Protein AF-M1CGI3-F1 (afdb_monomer_lite)

Structure (mmCIF, N/CA/C/O backbone):
data_AF-M1CGI3-F1
#
_entry.id   AF-M1CGI3-F1
#
loop_
_atom_site.group_PDB
_atom_site.id
_atom_site.type_symbol
_atom_site.label_atom_id
_atom_site.label_alt_id
_atom_site.label_comp_id
_atom_site.label_asym_id
_atom_site.label_entity_id
_atom_site.label_seq_id
_atom_site.pdbx_PDB_ins_code
_atom_site.Cartn_x
_atom_site.Cartn_y
_atom_site.Cartn_z
_atom_site.occupancy
_atom_site.B_iso_or_equiv
_atom_site.auth_seq_id
_atom_site.auth_comp_id
_atom_site.auth_asym_id
_atom_site.auth_atom_id
_atom_site.pdbx_PDB_model_num
ATOM 1 N N . MET A 1 1 ? -0.679 -5.774 6.766 1.00 86.75 1 MET A N 1
ATOM 2 C CA . MET A 1 1 ? -1.360 -5.577 5.465 1.00 86.75 1 MET A CA 1
ATOM 3 C C . MET A 1 1 ? -2.501 -6.565 5.243 1.00 86.75 1 MET A C 1
ATOM 5 O O . MET A 1 1 ? -3.603 -6.110 4.996 1.00 86.75 1 MET A O 1
ATOM 9 N N . VAL A 1 2 ? -2.291 -7.880 5.404 1.00 92.94 2 VAL A N 1
ATOM 10 C CA . VAL A 1 2 ? -3.357 -8.897 5.234 1.00 92.94 2 VAL A CA 1
ATOM 11 C C . VAL A 1 2 ? -4.590 -8.617 6.099 1.00 92.94 2 VAL A C 1
ATOM 13 O O . VAL A 1 2 ? -5.697 -8.631 5.581 1.00 92.94 2 VAL A O 1
ATOM 16 N N . GLY A 1 3 ? -4.412 -8.257 7.377 1.00 94.44 3 GLY A N 1
ATOM 17 C CA . GLY A 1 3 ? -5.540 -7.882 8.244 1.00 94.44 3 GLY A CA 1
ATOM 18 C C . GLY A 1 3 ? -6.359 -6.695 7.718 1.00 94.44 3 GLY A C 1
ATOM 19 O O . GLY A 1 3 ? -7.578 -6.704 7.827 1.00 94.44 3 GLY A O 1
ATOM 20 N N . ARG A 1 4 ? -5.709 -5.717 7.068 1.00 95.25 4 ARG A N 1
ATOM 21 C CA . ARG A 1 4 ? -6.395 -4.616 6.374 1.00 95.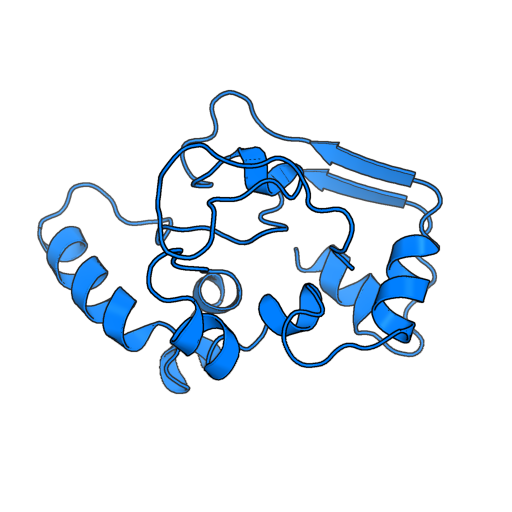25 4 ARG A CA 1
ATOM 22 C C . ARG A 1 4 ? -7.166 -5.129 5.154 1.00 95.25 4 ARG A C 1
ATOM 24 O O . ARG A 1 4 ? -8.329 -4.797 4.983 1.00 95.25 4 ARG A O 1
ATOM 31 N N . GLY A 1 5 ? -6.543 -6.019 4.380 1.00 94.62 5 GLY A N 1
ATOM 32 C CA . GLY A 1 5 ? -7.180 -6.717 3.261 1.00 94.62 5 GLY A CA 1
ATOM 33 C C . GLY A 1 5 ? -8.444 -7.476 3.648 1.00 94.62 5 GLY A C 1
ATOM 34 O O . GLY A 1 5 ? -9.428 -7.389 2.928 1.00 94.62 5 GLY A O 1
ATOM 35 N N . VAL A 1 6 ? -8.461 -8.153 4.799 1.00 94.88 6 VAL A N 1
ATOM 36 C CA . VAL A 1 6 ? -9.670 -8.827 5.303 1.00 94.88 6 VAL A CA 1
ATOM 37 C C . VAL A 1 6 ? -10.794 -7.823 5.566 1.00 94.88 6 VAL A C 1
ATOM 39 O O . VAL A 1 6 ? -11.928 -8.066 5.172 1.00 94.88 6 VAL A O 1
ATOM 42 N N . ILE A 1 7 ? -10.483 -6.682 6.186 1.00 95.06 7 ILE A N 1
ATOM 43 C CA . ILE A 1 7 ? -11.475 -5.638 6.489 1.00 95.06 7 ILE A CA 1
ATOM 44 C C . ILE A 1 7 ? -12.060 -5.047 5.205 1.00 95.06 7 ILE A C 1
ATOM 46 O O . ILE A 1 7 ? -13.260 -4.817 5.127 1.00 95.06 7 ILE A O 1
ATOM 50 N N . GLU A 1 8 ? -11.224 -4.775 4.207 1.00 94.06 8 GLU A N 1
ATOM 51 C CA . GLU A 1 8 ? -11.657 -4.088 2.991 1.00 94.06 8 GLU A CA 1
ATOM 52 C C . GLU A 1 8 ? -12.323 -5.049 1.991 1.00 94.06 8 GLU A C 1
ATOM 54 O O . GLU A 1 8 ? -13.423 -4.774 1.506 1.00 94.06 8 GLU A O 1
ATOM 59 N N . PHE A 1 9 ? -11.701 -6.197 1.709 1.00 93.88 9 PHE A N 1
ATOM 60 C CA . PHE A 1 9 ? -12.091 -7.077 0.603 1.00 93.88 9 PHE A CA 1
ATOM 61 C C . PHE A 1 9 ? -13.156 -8.112 0.946 1.00 93.88 9 PHE A C 1
ATOM 63 O O . PHE A 1 9 ? -13.902 -8.500 0.050 1.00 93.88 9 PHE A O 1
ATOM 70 N N . CYS A 1 10 ? -13.223 -8.595 2.188 1.00 92.31 10 CYS A N 1
ATOM 71 C CA . CYS A 1 10 ? -14.136 -9.684 2.521 1.00 92.31 10 CYS A CA 1
ATOM 72 C C . CYS A 1 10 ? -15.567 -9.164 2.653 1.00 92.31 10 CYS A C 1
ATOM 74 O O . CYS A 1 10 ? -15.924 -8.497 3.627 1.00 92.31 10 CYS A O 1
ATOM 76 N N . ASP A 1 11 ? -16.393 -9.512 1.672 1.00 87.75 11 ASP A N 1
ATOM 77 C CA . ASP A 1 11 ? -17.840 -9.439 1.818 1.00 87.75 11 ASP A CA 1
ATOM 78 C C . ASP A 1 11 ? -18.282 -10.387 2.941 1.00 87.75 11 ASP A C 1
ATOM 80 O O . ASP A 1 11 ? -17.731 -11.477 3.096 1.00 87.75 11 ASP A O 1
ATOM 84 N N . ASP A 1 12 ? -19.208 -9.918 3.780 1.00 86.00 12 ASP A N 1
ATOM 85 C CA . ASP A 1 12 ? -19.739 -10.646 4.942 1.00 86.00 12 ASP A CA 1
ATOM 86 C C . ASP A 1 12 ? -18.688 -11.126 5.967 1.00 86.00 12 ASP A C 1
ATOM 88 O O . ASP A 1 12 ? -18.940 -12.026 6.771 1.00 86.00 12 ASP A O 1
ATOM 92 N N . GLY A 1 13 ? -17.506 -10.499 5.984 1.00 86.12 13 GLY A N 1
ATOM 93 C CA . GLY A 1 13 ? -16.501 -10.722 7.021 1.00 86.12 13 GLY A CA 1
ATOM 94 C C . GLY A 1 13 ? -16.994 -10.294 8.415 1.00 86.12 13 GLY A C 1
ATOM 95 O O . GLY A 1 13 ? -17.839 -9.400 8.530 1.00 86.12 13 GLY A O 1
ATOM 96 N N . PRO A 1 14 ? -16.466 -10.894 9.501 1.00 88.12 14 PRO A N 1
ATOM 97 C CA . PRO A 1 14 ? -16.832 -10.488 10.852 1.00 88.12 14 PRO A CA 1
ATOM 98 C C . PRO A 1 14 ? -16.475 -9.010 11.083 1.00 88.12 14 PRO A C 1
ATOM 100 O O . PRO A 1 14 ? -15.414 -8.561 10.637 1.00 88.12 14 PRO A O 1
ATOM 103 N N . PRO A 1 15 ? -17.317 -8.243 11.800 1.00 89.62 15 PRO A N 1
ATOM 104 C CA . PRO A 1 15 ? -17.056 -6.832 12.037 1.00 89.62 15 PRO A CA 1
ATOM 105 C C . PRO A 1 15 ? -15.783 -6.661 12.871 1.00 89.62 15 PRO A C 1
ATOM 107 O O . PRO A 1 15 ? -15.692 -7.127 14.009 1.00 89.62 15 PRO A O 1
ATOM 110 N N . VAL A 1 16 ? -14.798 -5.962 12.310 1.00 95.31 16 VAL A N 1
ATOM 111 C CA . VAL A 1 16 ? -13.573 -5.587 13.021 1.00 95.31 16 VAL A CA 1
ATOM 112 C C . VAL A 1 16 ? -13.767 -4.197 13.608 1.00 95.31 16 VAL A C 1
ATOM 114 O O . VAL A 1 16 ? -14.011 -3.246 12.876 1.00 95.31 16 VAL A O 1
ATOM 117 N N . ARG A 1 17 ? -13.644 -4.069 14.932 1.00 96.44 17 ARG A N 1
ATOM 118 C CA . ARG A 1 17 ? -13.737 -2.766 15.616 1.00 96.44 17 ARG A CA 1
ATOM 119 C C . ARG A 1 17 ? -12.396 -2.042 15.649 1.00 96.44 17 ARG A C 1
ATOM 121 O O . ARG A 1 17 ? -12.334 -0.845 15.408 1.00 96.44 17 ARG A O 1
ATOM 128 N N . ASN A 1 18 ? -11.321 -2.776 15.929 1.00 97.19 18 ASN A N 1
ATOM 129 C CA . ASN A 1 18 ? -9.993 -2.209 16.139 1.00 97.19 18 ASN A CA 1
ATOM 130 C C . ASN A 1 18 ? -8.973 -2.911 15.247 1.00 97.19 18 ASN A C 1
ATOM 132 O O . ASN A 1 18 ? -8.863 -4.137 15.286 1.00 97.19 18 ASN A O 1
ATOM 136 N N . LEU A 1 19 ? -8.189 -2.136 14.500 1.00 97.31 19 LEU A N 1
ATOM 137 C CA . LEU A 1 19 ? -7.032 -2.637 13.769 1.00 97.31 19 LEU A CA 1
ATOM 138 C C . LEU A 1 19 ? -5.758 -2.098 14.415 1.00 97.31 19 LEU A C 1
ATOM 140 O O . LEU A 1 19 ? -5.514 -0.893 14.407 1.00 97.31 19 LEU A O 1
ATOM 144 N N . ILE A 1 20 ? -4.922 -3.001 14.926 1.00 97.88 20 ILE A N 1
ATOM 145 C CA . ILE A 1 20 ? -3.574 -2.682 15.403 1.00 97.88 20 ILE A CA 1
ATOM 146 C C . ILE A 1 20 ? -2.581 -3.221 14.379 1.00 97.88 20 ILE A C 1
ATOM 148 O O . ILE A 1 20 ? -2.520 -4.424 14.130 1.00 97.88 20 ILE A O 1
ATOM 152 N N . SER A 1 21 ? -1.808 -2.330 13.770 1.00 97.50 21 SER A N 1
ATOM 153 C CA . SER A 1 21 ? -0.805 -2.677 12.772 1.00 97.50 21 SER A CA 1
ATOM 154 C C . SER A 1 21 ? 0.592 -2.363 13.286 1.00 97.50 21 SER A C 1
ATOM 156 O O . SER A 1 21 ? 0.968 -1.200 13.411 1.00 97.50 21 SER A O 1
ATOM 158 N N . LEU A 1 22 ? 1.380 -3.411 13.499 1.00 97.06 22 LEU A N 1
ATOM 159 C CA . LEU A 1 22 ? 2.797 -3.336 13.848 1.00 97.06 22 LEU A CA 1
ATOM 160 C C . LEU A 1 22 ? 3.624 -3.335 12.558 1.00 97.06 22 LEU A C 1
ATOM 162 O O . LEU A 1 22 ? 3.591 -4.329 11.838 1.00 97.06 22 LEU A O 1
ATOM 166 N N . ALA A 1 23 ? 4.299 -2.225 12.248 1.00 94.94 23 ALA A N 1
ATOM 167 C CA . ALA A 1 23 ? 5.162 -2.062 11.072 1.00 94.94 23 ALA A CA 1
ATOM 168 C C . ALA A 1 23 ? 4.516 -2.586 9.769 1.00 94.94 23 ALA A C 1
ATOM 170 O O . ALA A 1 23 ? 5.047 -3.435 9.056 1.00 94.94 23 ALA A O 1
ATOM 171 N N . GLY A 1 24 ? 3.286 -2.149 9.483 1.00 95.88 24 GLY A N 1
ATOM 172 C CA . GLY A 1 24 ? 2.551 -2.609 8.301 1.00 95.88 24 GLY A CA 1
ATOM 173 C C . GLY A 1 24 ? 2.919 -1.798 7.055 1.00 95.88 24 GLY A C 1
ATOM 174 O O . GLY A 1 24 ? 2.761 -0.586 7.108 1.00 95.88 24 GLY A O 1
ATOM 175 N N . PRO A 1 25 ? 3.300 -2.397 5.908 1.00 95.75 25 PRO A N 1
ATOM 176 C CA . PRO A 1 25 ? 3.660 -1.633 4.709 1.00 95.75 25 PRO A CA 1
ATOM 177 C C . PRO A 1 25 ? 2.457 -1.050 3.953 1.00 95.75 25 PRO A C 1
ATOM 179 O O . PRO A 1 25 ? 2.194 -1.369 2.801 1.00 95.75 25 PRO A O 1
ATOM 182 N N . HIS A 1 26 ? 1.669 -0.204 4.610 1.00 96.25 26 HIS A N 1
ATOM 183 C CA . HIS A 1 26 ? 0.354 0.222 4.130 1.00 96.25 26 HIS A CA 1
ATOM 184 C C . HIS A 1 26 ? 0.355 1.026 2.825 1.00 96.25 26 HIS A C 1
ATOM 186 O O . HIS A 1 26 ? -0.654 1.003 2.121 1.00 96.25 26 HIS A O 1
ATOM 192 N N . ALA A 1 27 ? 1.459 1.697 2.495 1.00 95.81 27 ALA A N 1
ATOM 193 C CA . ALA A 1 27 ? 1.687 2.388 1.227 1.00 95.81 27 ALA A CA 1
ATOM 194 C C . ALA A 1 27 ? 2.626 1.613 0.277 1.00 95.81 27 ALA A C 1
ATOM 196 O O . ALA A 1 27 ? 2.930 2.096 -0.813 1.00 95.81 27 ALA A O 1
ATOM 197 N N . GLY A 1 28 ? 3.034 0.402 0.666 1.00 94.38 28 GLY A N 1
ATOM 198 C CA . GLY A 1 28 ? 3.978 -0.447 -0.052 1.00 94.38 28 GLY A CA 1
ATOM 199 C C . GLY A 1 28 ? 5.424 -0.271 0.394 1.00 94.38 28 GLY A C 1
ATOM 200 O O . GLY A 1 28 ? 5.724 0.436 1.352 1.00 94.38 28 GLY A O 1
ATOM 201 N N . ILE A 1 29 ? 6.329 -0.942 -0.312 1.00 92.50 29 ILE A N 1
ATOM 202 C CA . ILE A 1 29 ? 7.779 -0.775 -0.158 1.00 92.50 29 ILE A CA 1
ATOM 203 C C . ILE A 1 29 ? 8.447 -0.569 -1.513 1.00 92.50 29 ILE A C 1
ATOM 205 O O . ILE A 1 29 ? 8.032 -1.123 -2.531 1.00 92.50 29 ILE A O 1
ATOM 209 N N . ALA A 1 30 ? 9.494 0.242 -1.520 1.00 89.25 30 ALA A N 1
ATOM 210 C CA . ALA A 1 30 ? 10.200 0.679 -2.715 1.00 89.25 30 ALA A CA 1
ATOM 211 C C . ALA A 1 30 ? 11.400 -0.217 -3.056 1.00 89.25 30 ALA A C 1
ATOM 213 O O . ALA A 1 30 ? 12.010 -0.055 -4.113 1.00 89.25 30 ALA A O 1
ATOM 214 N N . SER A 1 31 ? 11.739 -1.156 -2.172 1.00 79.00 31 SER A N 1
ATOM 215 C CA . SER A 1 31 ? 12.812 -2.134 -2.338 1.00 79.00 31 SER A CA 1
ATOM 216 C C . SER A 1 31 ? 12.314 -3.542 -2.029 1.00 79.00 31 SER A C 1
ATOM 218 O O . SER A 1 31 ? 11.329 -3.725 -1.313 1.00 79.00 31 SER A O 1
ATOM 220 N N . ILE A 1 32 ? 12.995 -4.545 -2.584 1.00 70.31 32 ILE A N 1
ATOM 221 C CA . ILE A 1 32 ? 12.747 -5.945 -2.253 1.00 70.31 32 ILE A CA 1
ATOM 222 C C . ILE A 1 32 ? 13.406 -6.217 -0.889 1.00 70.31 32 ILE A C 1
ATOM 224 O O . ILE A 1 32 ? 14.633 -6.149 -0.777 1.00 70.31 32 ILE A O 1
ATOM 228 N N . PRO A 1 33 ? 12.624 -6.509 0.163 1.00 59.09 33 PRO A N 1
ATOM 229 C CA . PRO A 1 33 ? 13.177 -6.924 1.435 1.00 59.09 33 PRO A CA 1
ATOM 230 C C . PRO A 1 33 ? 13.717 -8.339 1.230 1.00 59.09 33 PRO A C 1
ATOM 232 O O . PRO A 1 33 ? 13.093 -9.119 0.514 1.00 59.09 33 PRO A O 1
ATOM 235 N N . LEU A 1 34 ? 14.839 -8.665 1.878 1.00 53.84 34 LEU A N 1
ATOM 236 C CA . LEU A 1 34 ? 15.603 -9.926 1.781 1.00 53.84 34 LEU A CA 1
ATOM 237 C C . LEU A 1 34 ? 16.823 -9.899 0.861 1.00 53.84 34 LEU A C 1
ATOM 239 O O . LEU A 1 34 ? 17.534 -10.906 0.833 1.00 53.84 34 LEU A O 1
ATOM 243 N N . CYS A 1 35 ? 17.140 -8.779 0.197 1.00 56.97 35 CYS A N 1
ATOM 244 C CA . CYS A 1 35 ? 18.418 -8.736 -0.492 1.00 56.97 35 CYS A CA 1
ATOM 245 C C . CYS A 1 35 ? 19.589 -8.434 0.456 1.00 56.97 35 CYS A C 1
ATOM 247 O O . CYS A 1 35 ? 19.808 -7.288 0.839 1.00 56.97 35 CYS A O 1
ATOM 249 N N . GLY A 1 36 ? 20.325 -9.470 0.869 1.00 52.81 36 GLY A N 1
ATOM 250 C CA . GLY A 1 36 ? 21.602 -9.322 1.576 1.00 52.81 36 GLY A CA 1
ATOM 251 C C . GLY A 1 36 ? 22.715 -8.737 0.688 1.00 52.81 36 GLY A C 1
ATOM 252 O O . GLY A 1 36 ? 22.490 -8.315 -0.440 1.00 52.81 36 GLY A O 1
ATOM 253 N N . SER A 1 37 ? 23.960 -8.748 1.166 1.00 47.00 37 SER A N 1
ATOM 254 C CA . SER A 1 37 ? 25.121 -8.138 0.487 1.00 47.00 37 SER A CA 1
ATOM 255 C C . SER A 1 37 ? 25.824 -9.025 -0.563 1.00 47.00 37 SER A C 1
ATOM 257 O O . SER A 1 37 ? 26.941 -8.725 -0.981 1.00 47.00 37 SER A O 1
ATOM 259 N N . GLY A 1 38 ? 25.212 -10.133 -0.994 1.00 46.38 38 GLY A N 1
ATOM 260 C CA . GLY A 1 38 ? 25.817 -11.075 -1.949 1.00 46.38 38 GLY A CA 1
ATOM 261 C C . GLY A 1 38 ? 25.726 -10.626 -3.416 1.00 46.38 38 GLY A C 1
ATOM 262 O O . GLY A 1 38 ? 24.769 -9.971 -3.814 1.00 46.38 38 GLY A O 1
ATOM 263 N N . ILE A 1 39 ? 26.679 -11.047 -4.258 1.00 45.56 39 ILE A N 1
ATOM 264 C CA . ILE A 1 39 ? 26.719 -10.735 -5.709 1.00 45.56 39 ILE A CA 1
ATOM 265 C C . ILE A 1 39 ? 25.446 -11.204 -6.439 1.00 45.56 39 ILE A C 1
ATOM 267 O O . ILE A 1 39 ? 24.934 -10.506 -7.312 1.00 45.56 39 ILE A O 1
ATOM 271 N N . TRP A 1 40 ? 24.892 -12.349 -6.031 1.00 42.44 40 TRP A N 1
ATOM 272 C CA . TRP A 1 40 ? 23.625 -12.880 -6.548 1.00 42.44 40 TRP A CA 1
ATOM 273 C C . TRP A 1 40 ? 22.434 -11.967 -6.249 1.00 42.44 40 TRP A C 1
ATOM 275 O O . TRP A 1 40 ? 21.531 -11.846 -7.066 1.00 42.44 40 TRP A O 1
ATOM 285 N N . CYS A 1 41 ? 22.498 -11.221 -5.150 1.00 53.66 41 CYS A N 1
ATOM 286 C CA . CYS A 1 41 ? 21.461 -10.288 -4.749 1.00 53.66 41 CYS A CA 1
ATOM 287 C C . CYS A 1 41 ? 21.377 -9.051 -5.645 1.00 53.66 41 CYS A C 1
ATOM 289 O O . CYS A 1 41 ? 20.301 -8.600 -6.021 1.00 53.66 41 CYS A O 1
ATOM 291 N N . ILE A 1 42 ? 22.534 -8.524 -6.038 1.00 50.28 42 ILE A N 1
ATOM 292 C CA . ILE A 1 42 ? 22.623 -7.322 -6.873 1.00 50.28 42 ILE A CA 1
ATOM 293 C C . ILE A 1 42 ? 22.124 -7.613 -8.301 1.00 50.28 42 ILE A C 1
ATOM 295 O O . ILE A 1 42 ? 21.465 -6.774 -8.919 1.00 50.28 42 ILE A O 1
ATOM 299 N N . LEU A 1 43 ? 22.413 -8.813 -8.819 1.00 47.47 43 LEU A N 1
ATOM 300 C CA . LEU A 1 43 ? 21.989 -9.249 -10.153 1.00 47.47 43 LEU A CA 1
ATOM 301 C C . LEU A 1 43 ? 20.505 -9.651 -10.194 1.00 47.47 43 LEU A C 1
ATOM 303 O O . LEU A 1 43 ? 19.813 -9.317 -11.159 1.00 47.47 43 LEU A O 1
ATOM 307 N N . GLU A 1 44 ? 19.999 -10.303 -9.144 1.00 52.34 44 GLU A N 1
ATOM 308 C CA . GLU A 1 44 ? 18.579 -10.651 -9.024 1.00 52.34 44 GLU A CA 1
ATOM 309 C C . GLU A 1 44 ? 17.694 -9.419 -8.814 1.00 52.34 44 GLU A C 1
ATOM 311 O O . GLU A 1 44 ? 16.625 -9.351 -9.410 1.00 52.34 44 GLU A O 1
ATOM 316 N N . ASP A 1 45 ? 18.135 -8.404 -8.064 1.00 59.66 45 ASP A N 1
ATOM 317 C CA . ASP A 1 45 ? 17.331 -7.208 -7.776 1.00 59.66 45 ASP A CA 1
ATOM 318 C C . ASP A 1 45 ? 16.974 -6.409 -9.048 1.00 59.66 45 ASP A C 1
ATOM 320 O O . ASP A 1 45 ? 15.850 -5.930 -9.186 1.00 59.66 45 ASP A O 1
ATOM 324 N N . SER A 1 46 ? 17.871 -6.328 -10.040 1.00 60.34 46 SER A N 1
ATOM 325 C CA . SER A 1 46 ? 17.588 -5.613 -11.301 1.00 60.34 46 SER A CA 1
ATOM 326 C C . SER A 1 46 ? 16.636 -6.379 -12.228 1.00 60.34 46 SER A C 1
ATOM 328 O O . SER A 1 46 ? 15.709 -5.793 -12.792 1.00 60.34 46 SER A O 1
ATOM 330 N N . LEU A 1 47 ? 16.827 -7.695 -12.368 1.00 60.53 47 LEU A N 1
ATOM 331 C CA . LEU A 1 47 ? 15.946 -8.563 -13.160 1.00 60.53 47 LEU A CA 1
ATOM 332 C C . LEU A 1 47 ? 14.571 -8.718 -12.506 1.00 60.53 47 LEU A C 1
ATOM 334 O O . LEU A 1 47 ? 13.544 -8.655 -13.185 1.00 60.53 47 LEU A O 1
ATOM 338 N N . LEU A 1 48 ? 14.541 -8.863 -11.181 1.00 65.69 48 LEU A N 1
ATOM 339 C CA . LEU A 1 48 ? 13.311 -8.983 -10.419 1.00 65.69 48 LEU A CA 1
ATOM 340 C C . LEU A 1 48 ? 12.529 -7.671 -10.453 1.00 65.69 48 LEU A C 1
ATOM 342 O O . LEU A 1 48 ? 11.326 -7.739 -10.646 1.00 65.69 48 LEU A O 1
ATOM 346 N N . LYS A 1 49 ? 13.166 -6.490 -10.400 1.00 65.69 49 LYS A N 1
ATOM 347 C CA . LYS A 1 49 ? 12.481 -5.195 -10.607 1.00 65.69 49 LYS A CA 1
ATOM 348 C C . LYS A 1 49 ? 11.803 -5.087 -11.974 1.00 65.69 49 LYS A C 1
ATOM 350 O O . LYS A 1 49 ? 10.682 -4.593 -12.041 1.00 65.69 49 LYS A O 1
ATOM 355 N N . LEU A 1 50 ? 12.430 -5.588 -13.041 1.00 68.81 50 LEU A N 1
ATOM 356 C CA . LEU A 1 50 ? 11.828 -5.602 -14.384 1.00 68.81 50 LEU A CA 1
ATOM 357 C C . LEU A 1 50 ? 10.648 -6.580 -14.496 1.00 68.81 50 LEU A C 1
ATOM 359 O O . LEU A 1 50 ? 9.729 -6.355 -15.282 1.00 68.81 50 LEU A O 1
ATOM 363 N N . ALA A 1 51 ? 10.656 -7.660 -13.710 1.00 85.25 51 ALA A N 1
ATOM 364 C CA . ALA A 1 51 ? 9.646 -8.715 -13.759 1.00 85.25 51 ALA A CA 1
ATOM 365 C C . ALA A 1 51 ? 8.671 -8.718 -12.566 1.00 85.25 51 ALA A C 1
ATOM 367 O O . ALA A 1 51 ? 7.783 -9.575 -12.523 1.00 85.25 51 ALA A O 1
ATOM 368 N N . ILE A 1 52 ? 8.792 -7.789 -11.608 1.00 89.56 52 ILE A N 1
ATOM 369 C CA . ILE A 1 52 ? 8.076 -7.848 -10.320 1.00 89.56 52 ILE A CA 1
ATOM 370 C C . ILE A 1 52 ? 6.559 -7.799 -10.513 1.00 89.56 52 ILE A C 1
ATOM 372 O O . ILE A 1 52 ? 5.811 -8.443 -9.781 1.00 89.56 52 ILE A O 1
ATOM 376 N N . TYR A 1 53 ? 6.105 -7.098 -11.552 1.00 93.38 53 TYR A N 1
ATOM 377 C CA . TYR A 1 53 ? 4.694 -6.965 -11.918 1.00 93.38 53 TYR A CA 1
ATOM 378 C C . TYR A 1 53 ? 4.233 -7.992 -12.964 1.00 93.38 53 TYR A C 1
ATOM 380 O O . TYR A 1 53 ? 3.118 -7.904 -13.476 1.00 93.38 53 TYR A O 1
ATOM 388 N N . SER A 1 54 ? 5.071 -8.978 -13.300 1.00 93.62 54 SER A N 1
ATOM 389 C CA . SER A 1 54 ? 4.669 -10.087 -14.166 1.00 93.62 54 SER A CA 1
ATOM 390 C C . SER A 1 54 ? 3.648 -10.989 -13.469 1.00 93.62 54 SER A C 1
ATOM 392 O O . SER A 1 54 ? 3.650 -11.156 -12.247 1.00 93.62 54 SER A O 1
ATOM 394 N N . ASN A 1 55 ? 2.790 -11.636 -14.262 1.00 94.25 55 ASN A N 1
ATOM 395 C CA . ASN A 1 55 ? 1.767 -12.541 -13.737 1.00 94.25 55 ASN A CA 1
ATOM 396 C C . ASN A 1 55 ? 2.342 -13.684 -12.896 1.00 94.25 55 ASN A C 1
ATOM 398 O O . ASN A 1 55 ? 1.720 -14.056 -11.902 1.00 94.25 55 ASN A O 1
ATOM 402 N N . PHE A 1 56 ? 3.498 -14.223 -13.295 1.00 92.31 56 PHE A N 1
ATOM 403 C CA . PHE A 1 56 ? 4.163 -15.307 -12.582 1.00 92.31 56 PHE A CA 1
ATOM 404 C C . PHE A 1 56 ? 4.623 -14.844 -11.198 1.00 92.31 56 PHE A C 1
ATOM 406 O O . PHE A 1 56 ? 4.231 -15.443 -10.200 1.00 92.31 56 PHE A O 1
ATOM 413 N N . ILE A 1 57 ? 5.370 -13.740 -11.118 1.00 91.25 57 ILE A N 1
ATOM 414 C CA . ILE A 1 57 ? 5.899 -13.245 -9.842 1.00 91.25 57 ILE A CA 1
ATOM 415 C C . ILE A 1 57 ? 4.768 -12.811 -8.903 1.00 91.25 57 ILE A C 1
ATOM 417 O O . ILE A 1 57 ? 4.750 -13.222 -7.748 1.00 91.25 57 ILE A O 1
ATOM 421 N N . GLN A 1 58 ? 3.761 -12.092 -9.403 1.00 94.31 58 GLN A N 1
ATOM 422 C CA . GLN A 1 58 ? 2.600 -11.678 -8.602 1.00 94.31 58 GLN A CA 1
ATOM 423 C C . GLN A 1 58 ? 1.763 -12.850 -8.060 1.00 94.31 58 GLN A C 1
ATOM 425 O O . GLN A 1 58 ? 1.029 -12.670 -7.094 1.00 94.31 58 GLN A O 1
ATOM 430 N N . ALA A 1 59 ? 1.836 -14.033 -8.682 1.00 93.94 59 ALA A N 1
ATOM 431 C CA . ALA A 1 59 ? 1.129 -15.231 -8.227 1.00 93.94 59 ALA A CA 1
ATOM 432 C C . ALA A 1 59 ? 1.951 -16.105 -7.261 1.00 93.94 59 ALA A C 1
ATOM 434 O O . ALA A 1 59 ? 1.362 -16.872 -6.506 1.00 93.94 59 ALA A O 1
ATOM 435 N N . HIS A 1 60 ? 3.285 -16.000 -7.277 1.00 90.81 60 HIS A N 1
ATOM 436 C CA . HIS A 1 60 ? 4.172 -16.911 -6.539 1.00 90.81 60 HIS A CA 1
ATOM 437 C C . HIS A 1 60 ? 5.016 -16.223 -5.457 1.00 90.81 60 HIS A C 1
ATOM 439 O O . HIS A 1 60 ? 5.540 -16.903 -4.578 1.00 90.81 60 HIS A O 1
ATOM 445 N N . LEU A 1 61 ? 5.142 -14.891 -5.481 1.00 87.38 61 LEU A N 1
ATOM 446 C CA . LEU A 1 61 ? 5.948 -14.129 -4.529 1.00 87.38 61 LEU A CA 1
ATOM 447 C C . LEU A 1 61 ? 5.080 -13.122 -3.769 1.00 87.38 61 LEU A C 1
ATOM 449 O O . LEU A 1 61 ? 4.756 -12.051 -4.278 1.00 87.38 61 LEU A O 1
ATOM 453 N N . ALA A 1 62 ? 4.745 -13.440 -2.517 1.00 89.69 62 ALA A N 1
ATOM 454 C CA . ALA A 1 62 ? 3.874 -12.597 -1.695 1.00 89.69 62 ALA A CA 1
ATOM 455 C C . ALA A 1 62 ? 4.364 -11.135 -1.546 1.00 89.69 62 ALA A C 1
ATOM 457 O O . ALA A 1 62 ? 3.533 -10.234 -1.693 1.00 89.69 62 ALA A O 1
ATOM 458 N N . PRO A 1 63 ? 5.674 -10.850 -1.349 1.00 87.75 63 PRO A N 1
ATOM 459 C CA . PRO A 1 63 ? 6.182 -9.477 -1.328 1.00 87.75 63 PRO A CA 1
ATOM 460 C C . PRO A 1 63 ? 5.896 -8.654 -2.585 1.00 87.75 63 PRO A C 1
ATOM 462 O O . PRO A 1 63 ? 5.711 -7.441 -2.499 1.00 87.75 63 PRO A O 1
ATOM 465 N N . ALA A 1 64 ? 5.795 -9.299 -3.750 1.00 91.44 64 ALA A N 1
ATOM 466 C CA . ALA A 1 64 ? 5.520 -8.614 -5.008 1.00 91.44 64 ALA A CA 1
ATOM 467 C C . ALA A 1 64 ? 4.157 -7.907 -5.004 1.00 91.44 64 ALA A C 1
ATOM 469 O O . ALA A 1 64 ? 4.003 -6.878 -5.659 1.00 91.44 64 ALA A O 1
ATOM 470 N N . GLY A 1 65 ? 3.192 -8.405 -4.224 1.00 94.75 65 GLY A N 1
ATOM 471 C CA . GLY A 1 65 ? 1.864 -7.806 -4.100 1.00 94.75 65 GLY A CA 1
ATOM 472 C C . GLY A 1 65 ? 1.848 -6.437 -3.412 1.00 94.75 65 GLY A C 1
ATOM 473 O O . GLY A 1 65 ? 0.813 -5.775 -3.422 1.00 94.75 65 GLY A O 1
ATOM 474 N N . TYR A 1 66 ? 2.957 -5.996 -2.812 1.00 94.75 66 TYR A N 1
ATOM 475 C CA . TYR A 1 66 ? 3.051 -4.688 -2.160 1.00 94.75 66 TYR A CA 1
ATOM 476 C C . TYR A 1 66 ? 4.363 -3.940 -2.406 1.00 94.75 66 TYR A C 1
ATOM 478 O O . TYR A 1 66 ? 4.631 -2.925 -1.760 1.00 94.75 66 TYR A O 1
ATOM 486 N N . ILE A 1 67 ? 5.160 -4.392 -3.372 1.00 93.31 67 ILE A N 1
ATOM 487 C CA . ILE A 1 67 ? 6.261 -3.590 -3.902 1.00 93.31 67 ILE A CA 1
ATOM 488 C C . ILE A 1 67 ? 5.675 -2.498 -4.807 1.00 93.31 67 ILE A C 1
ATOM 490 O O . ILE A 1 67 ? 4.865 -2.775 -5.692 1.00 93.31 67 ILE A O 1
ATOM 494 N N . LYS A 1 68 ? 6.079 -1.250 -4.565 1.00 93.81 68 LYS A N 1
ATOM 495 C CA . LYS A 1 68 ? 5.635 -0.050 -5.282 1.00 93.81 68 LYS A CA 1
ATOM 496 C C . LYS A 1 68 ? 6.850 0.794 -5.656 1.00 93.81 68 LYS A C 1
ATOM 498 O O . LYS A 1 68 ? 7.269 1.675 -4.915 1.00 93.81 68 LYS A O 1
ATOM 503 N N . ILE A 1 69 ? 7.448 0.526 -6.808 1.00 92.06 69 ILE A N 1
ATOM 504 C CA . ILE A 1 69 ? 8.646 1.248 -7.263 1.00 92.06 69 ILE A CA 1
ATOM 505 C C .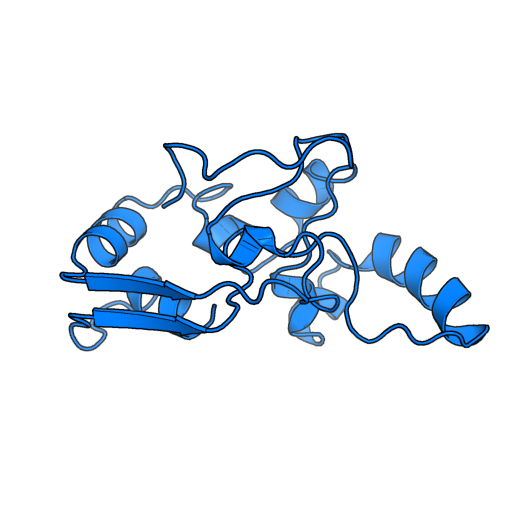 ILE A 1 69 ? 8.254 2.687 -7.667 1.00 92.06 69 ILE A C 1
ATOM 507 O O . ILE A 1 69 ? 7.494 2.840 -8.626 1.00 92.06 69 ILE A O 1
ATOM 511 N N . PRO A 1 70 ? 8.768 3.746 -7.002 1.00 91.44 70 PRO A N 1
ATOM 512 C CA . PRO A 1 70 ? 8.384 5.133 -7.287 1.00 91.44 70 PRO A CA 1
ATOM 513 C C . PRO A 1 70 ? 8.631 5.553 -8.737 1.00 91.44 70 PRO A C 1
ATOM 515 O O . PRO A 1 70 ? 7.852 6.307 -9.300 1.00 91.44 70 PRO A O 1
ATOM 518 N N . THR A 1 71 ? 9.678 5.041 -9.381 1.00 90.38 71 THR A N 1
ATOM 519 C CA . THR A 1 71 ? 10.002 5.344 -10.785 1.00 90.38 71 THR A CA 1
ATOM 520 C C . THR A 1 71 ? 9.265 4.465 -11.799 1.00 90.38 71 THR A C 1
ATOM 522 O O . THR A 1 71 ? 9.434 4.669 -12.996 1.00 90.38 71 THR A O 1
ATOM 525 N N . ASP A 1 72 ? 8.452 3.500 -11.353 1.00 92.19 72 ASP A N 1
ATOM 526 C CA . ASP A 1 72 ? 7.718 2.566 -12.219 1.00 92.19 72 ASP A CA 1
ATOM 527 C C . ASP A 1 72 ? 6.239 2.420 -11.805 1.00 92.19 72 ASP A C 1
ATOM 529 O O . ASP A 1 72 ? 5.666 1.332 -11.698 1.00 92.19 72 ASP A O 1
ATOM 533 N N . ILE A 1 73 ? 5.598 3.563 -11.546 1.00 93.88 73 ILE A N 1
ATOM 534 C CA . ILE A 1 73 ? 4.195 3.631 -11.109 1.00 93.88 73 ILE A CA 1
ATOM 535 C C . ILE A 1 73 ? 3.230 3.115 -12.184 1.00 93.88 73 ILE A C 1
ATOM 537 O O . ILE A 1 73 ? 2.174 2.568 -11.858 1.00 93.88 73 ILE A O 1
ATOM 541 N N . ALA A 1 74 ? 3.583 3.252 -13.465 1.00 94.88 74 ALA A N 1
ATOM 542 C CA . ALA A 1 74 ? 2.756 2.772 -14.566 1.00 94.88 74 ALA A CA 1
ATOM 543 C C . ALA A 1 74 ? 2.619 1.240 -14.547 1.00 94.88 74 ALA A C 1
ATOM 545 O O . ALA A 1 74 ? 1.494 0.731 -14.567 1.00 94.88 74 ALA A O 1
ATOM 546 N N . ASN A 1 75 ? 3.730 0.498 -14.445 1.00 94.38 75 ASN A N 1
ATOM 547 C CA . ASN A 1 75 ? 3.660 -0.961 -14.352 1.00 94.38 75 ASN A CA 1
ATOM 548 C C . ASN A 1 75 ? 3.122 -1.420 -12.998 1.00 94.38 75 ASN A C 1
ATOM 550 O O . ASN A 1 75 ? 2.381 -2.398 -12.956 1.00 94.38 75 ASN A O 1
ATOM 554 N N . TYR A 1 76 ? 3.409 -0.689 -11.917 1.00 94.94 76 TYR A N 1
ATOM 555 C CA . TYR A 1 76 ? 2.803 -0.937 -10.610 1.00 94.94 76 TYR A CA 1
ATOM 556 C C . TYR A 1 76 ? 1.271 -0.934 -10.686 1.00 94.94 76 TYR A C 1
ATOM 558 O O . TYR A 1 76 ? 0.638 -1.927 -10.333 1.00 94.94 76 TYR A O 1
ATOM 566 N N . ARG A 1 77 ? 0.663 0.135 -11.219 1.00 95.38 77 ARG A N 1
ATOM 567 C CA . ARG A 1 77 ? -0.800 0.224 -11.365 1.00 95.38 77 ARG A CA 1
ATOM 568 C C . ARG A 1 77 ? -1.348 -0.855 -12.305 1.00 95.38 77 ARG A C 1
ATOM 570 O O . ARG A 1 77 ? -2.449 -1.347 -12.095 1.00 95.38 77 ARG A O 1
ATOM 577 N N . LYS A 1 78 ? -0.601 -1.236 -13.343 1.00 95.50 78 LYS A N 1
ATOM 578 C CA . LYS A 1 78 ? -1.066 -2.215 -14.334 1.00 95.50 78 LYS A CA 1
ATOM 579 C C . LYS A 1 78 ? -0.940 -3.671 -13.874 1.00 95.50 78 LYS A C 1
ATOM 581 O O . LYS A 1 78 ? -1.786 -4.484 -14.232 1.00 95.50 78 LYS A O 1
ATOM 586 N N . GLY A 1 79 ? 0.129 -4.017 -13.162 1.00 94.81 79 GLY A N 1
ATOM 587 C CA . GLY A 1 79 ? 0.503 -5.408 -12.907 1.00 94.81 79 GLY A CA 1
ATOM 588 C C . GLY A 1 79 ? 0.549 -5.813 -11.436 1.00 94.81 79 GLY A C 1
ATOM 589 O O . GLY A 1 79 ? 0.472 -7.008 -11.163 1.00 94.81 79 GLY A O 1
ATOM 590 N N . CYS A 1 80 ? 0.621 -4.879 -10.481 1.00 95.81 80 CYS A N 1
ATOM 591 C CA . CYS A 1 80 ? 0.538 -5.235 -9.064 1.00 95.81 80 CYS A CA 1
ATOM 592 C C . CYS A 1 80 ? -0.901 -5.624 -8.694 1.00 95.81 80 CYS A C 1
ATOM 594 O O . CYS A 1 80 ? -1.843 -4.867 -8.924 1.00 95.81 80 CYS A O 1
ATOM 596 N N . LYS A 1 81 ? -1.087 -6.825 -8.135 1.00 95.50 81 LYS A N 1
ATOM 597 C CA . LYS A 1 81 ? -2.423 -7.430 -7.974 1.00 95.50 81 LYS A CA 1
ATOM 598 C C . LYS A 1 81 ? -3.107 -7.119 -6.648 1.00 95.50 81 LYS A C 1
ATOM 600 O O . LYS A 1 81 ? -4.312 -7.319 -6.540 1.00 95.50 81 LYS A O 1
ATOM 605 N N . PHE A 1 82 ? -2.359 -6.666 -5.644 1.00 95.81 82 PHE A N 1
ATOM 606 C CA . PHE A 1 82 ? -2.874 -6.537 -4.282 1.00 95.81 82 PHE A CA 1
ATOM 607 C C . PHE A 1 82 ? -2.903 -5.084 -3.802 1.00 95.81 82 PHE A C 1
ATOM 609 O O . PHE A 1 82 ? -3.983 -4.515 -3.655 1.00 95.81 82 PHE A O 1
ATOM 616 N N . LEU A 1 83 ? -1.745 -4.451 -3.607 1.00 96.38 83 LEU A N 1
ATOM 617 C CA . LEU A 1 83 ? -1.661 -3.112 -3.024 1.00 96.38 83 LEU A CA 1
ATOM 618 C C . LEU A 1 83 ? -2.435 -2.014 -3.781 1.00 96.38 83 LEU A C 1
ATOM 620 O O . LEU A 1 83 ? -3.150 -1.278 -3.105 1.00 96.38 83 LEU A O 1
ATOM 624 N N . PRO A 1 84 ? -2.387 -1.881 -5.123 1.00 95.38 84 PRO A N 1
ATOM 625 C CA . PRO A 1 84 ? -3.120 -0.804 -5.796 1.00 95.38 84 PRO A CA 1
ATOM 626 C C . PRO A 1 84 ? -4.637 -1.010 -5.767 1.00 95.38 84 PRO A C 1
ATOM 628 O O . PRO A 1 84 ? -5.392 -0.042 -5.860 1.00 95.38 84 PRO A O 1
ATOM 631 N N . VAL A 1 85 ? -5.101 -2.253 -5.610 1.00 94.38 85 VAL A N 1
ATOM 632 C CA . VAL A 1 85 ? -6.518 -2.549 -5.364 1.00 94.38 85 VAL A CA 1
ATOM 633 C C . VAL A 1 85 ? -6.875 -2.164 -3.929 1.00 94.38 85 VAL A C 1
ATOM 635 O O . VAL A 1 85 ? -7.841 -1.440 -3.715 1.00 94.38 85 VAL A O 1
ATOM 638 N N . LEU A 1 86 ? -6.048 -2.569 -2.959 1.00 94.62 86 LEU A N 1
ATOM 639 C CA . LEU A 1 86 ? -6.248 -2.281 -1.537 1.00 94.62 86 LEU A CA 1
ATOM 640 C C . LEU A 1 86 ? -6.146 -0.783 -1.206 1.00 94.62 86 LEU A C 1
ATOM 642 O O . LEU A 1 86 ? -6.736 -0.324 -0.242 1.00 94.62 86 LEU A O 1
ATOM 646 N N . ASN A 1 87 ? -5.382 -0.009 -1.975 1.00 94.06 87 ASN A N 1
ATOM 647 C CA . ASN A 1 87 ? -5.260 1.441 -1.813 1.00 94.06 87 ASN A CA 1
ATOM 648 C C . ASN A 1 87 ? -6.255 2.232 -2.680 1.00 94.06 87 ASN A C 1
ATOM 650 O O . ASN A 1 87 ? -6.139 3.453 -2.750 1.00 94.06 87 ASN A O 1
ATOM 654 N N . ASN A 1 88 ? -7.215 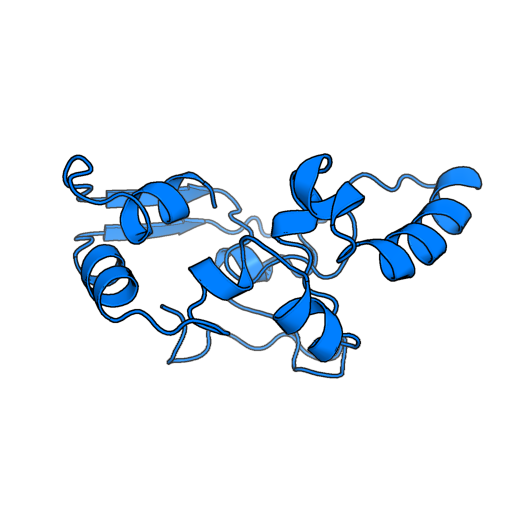1.579 -3.353 1.00 91.88 88 ASN A N 1
ATOM 655 C CA . ASN A 1 88 ? -8.162 2.245 -4.259 1.00 91.88 88 ASN A CA 1
ATOM 656 C C . ASN A 1 88 ? -7.479 3.061 -5.391 1.00 91.88 88 ASN A C 1
ATOM 658 O O . ASN A 1 88 ? -8.030 4.041 -5.895 1.00 91.88 88 ASN A O 1
ATOM 662 N N . GLU A 1 89 ? -6.285 2.659 -5.839 1.00 92.38 89 GLU A N 1
ATOM 663 C CA . GLU A 1 89 ? -5.491 3.391 -6.841 1.00 92.38 89 GLU A CA 1
ATOM 664 C C . GLU A 1 89 ? -5.890 3.058 -8.292 1.00 92.38 89 GLU A C 1
ATOM 666 O O . GLU A 1 89 ? -5.620 3.850 -9.195 1.00 92.38 89 GLU A O 1
ATOM 671 N N . VAL A 1 90 ? -6.535 1.906 -8.526 1.00 91.38 90 VAL A N 1
ATOM 672 C CA . VAL A 1 90 ? -6.923 1.431 -9.876 1.00 91.38 90 VAL A CA 1
ATOM 673 C C . VAL A 1 90 ? -8.396 1.043 -10.015 1.00 91.38 90 VAL A C 1
ATOM 675 O O . VAL A 1 90 ? -9.019 1.378 -11.017 1.00 91.38 90 VAL A O 1
ATOM 678 N N . HIS A 1 91 ? -8.980 0.395 -9.005 1.00 83.75 91 HIS A N 1
ATOM 679 C CA . HIS A 1 91 ? -10.374 -0.063 -8.998 1.00 83.75 91 HIS A CA 1
ATOM 680 C C . HIS A 1 91 ? -11.089 0.540 -7.790 1.00 83.75 91 HIS A C 1
ATOM 682 O O . HIS A 1 91 ? -11.317 -0.141 -6.794 1.00 83.75 91 HIS A O 1
ATOM 688 N N . ARG A 1 92 ? -11.381 1.845 -7.855 1.00 85.69 92 ARG A N 1
ATOM 689 C CA . ARG A 1 92 ? -11.998 2.575 -6.737 1.00 85.69 92 ARG A CA 1
ATOM 690 C C . ARG A 1 92 ? -13.315 1.925 -6.327 1.00 85.69 92 ARG A C 1
ATOM 692 O O . ARG A 1 92 ? -14.278 1.942 -7.090 1.00 85.69 92 ARG A O 1
ATOM 699 N N . ASN A 1 93 ? -13.355 1.413 -5.105 1.00 88.81 93 ASN A N 1
ATOM 700 C CA . ASN A 1 93 ? -14.523 0.775 -4.527 1.00 88.81 93 ASN A CA 1
ATOM 701 C C . ASN A 1 93 ? -14.898 1.475 -3.215 1.00 88.81 93 ASN A C 1
ATOM 703 O O . ASN A 1 93 ? -14.176 1.415 -2.217 1.00 88.81 93 ASN A O 1
ATOM 707 N N . SER A 1 94 ? -16.054 2.144 -3.210 1.00 91.19 94 SER A N 1
ATOM 708 C CA . SER A 1 94 ? -16.552 2.876 -2.040 1.00 91.19 94 SER A CA 1
ATOM 709 C C . SER A 1 94 ? -16.857 1.959 -0.853 1.00 91.19 94 SER A C 1
ATOM 711 O O . SER A 1 94 ? -16.814 2.410 0.292 1.00 91.19 94 SER A O 1
ATOM 713 N N . THR A 1 95 ? -17.107 0.669 -1.096 1.00 92.12 95 THR A N 1
ATOM 714 C CA . THR A 1 95 ? -17.305 -0.328 -0.041 1.00 92.12 95 THR A CA 1
ATOM 715 C C . THR A 1 95 ? -16.029 -0.539 0.768 1.00 92.12 95 THR A C 1
ATOM 717 O O . THR A 1 95 ? -16.106 -0.599 1.993 1.00 92.12 95 THR A O 1
ATOM 720 N N . TYR A 1 96 ? -14.858 -0.577 0.121 1.00 92.00 96 TYR A N 1
ATOM 721 C CA . TYR A 1 96 ? -13.569 -0.756 0.805 1.00 92.00 96 TYR A CA 1
ATOM 722 C C . TYR A 1 96 ? -13.301 0.414 1.750 1.00 92.00 96 TYR A C 1
ATOM 724 O O . TYR A 1 96 ? -13.098 0.214 2.949 1.00 92.00 96 TYR A O 1
ATOM 732 N N . LYS A 1 97 ? -13.485 1.638 1.238 1.00 90.31 97 LYS A N 1
ATOM 733 C CA . LYS A 1 97 ? -13.420 2.871 2.029 1.00 90.31 97 LYS A CA 1
ATOM 734 C C . LYS A 1 97 ? -14.361 2.832 3.225 1.00 90.31 97 LYS A C 1
ATOM 736 O O . LYS A 1 97 ? -13.957 3.115 4.347 1.00 90.31 97 LYS A O 1
ATOM 741 N N . LYS A 1 98 ? -15.629 2.475 2.993 1.00 92.50 98 LYS A N 1
ATOM 742 C CA . LYS A 1 98 ? -16.658 2.429 4.037 1.00 92.50 98 LYS A CA 1
ATOM 743 C C . LYS A 1 98 ? -16.315 1.416 5.130 1.00 92.50 98 LYS A C 1
ATOM 745 O O . LYS A 1 98 ? -16.513 1.718 6.302 1.00 92.50 98 LYS A O 1
ATOM 750 N N . ARG A 1 99 ? -15.805 0.236 4.766 1.00 93.50 99 ARG A N 1
ATOM 751 C CA . ARG A 1 99 ? -15.399 -0.799 5.729 1.00 93.50 99 ARG A CA 1
ATOM 752 C C . ARG A 1 99 ? -14.187 -0.363 6.536 1.00 93.50 99 ARG A C 1
ATOM 754 O O . ARG A 1 99 ? -14.227 -0.437 7.760 1.00 93.50 99 ARG A O 1
ATOM 761 N N . PHE A 1 100 ? -13.151 0.161 5.888 1.00 93.56 100 PHE A N 1
ATOM 762 C CA . PHE A 1 100 ? -11.974 0.649 6.601 1.00 93.56 100 PHE A CA 1
ATOM 763 C C . PHE A 1 100 ? -12.305 1.833 7.524 1.00 93.56 100 PHE A C 1
ATOM 765 O O . PHE A 1 100 ? -11.886 1.849 8.678 1.00 93.56 100 PHE A O 1
ATOM 772 N N . ALA A 1 101 ? -13.150 2.764 7.070 1.00 93.06 101 ALA A N 1
ATOM 773 C CA . ALA A 1 101 ? -13.631 3.892 7.871 1.00 93.06 101 ALA A CA 1
ATOM 774 C C . ALA A 1 101 ? -14.600 3.493 9.001 1.00 93.06 101 ALA A C 1
ATOM 776 O O . ALA A 1 101 ? -14.895 4.319 9.859 1.00 93.06 101 ALA A O 1
ATOM 777 N N . SER A 1 102 ? -15.108 2.254 9.010 1.00 94.06 102 SER A N 1
ATOM 778 C CA . SER A 1 102 ? -15.974 1.750 10.087 1.00 94.06 102 SER A CA 1
ATOM 779 C C . SER A 1 102 ? -15.207 1.268 11.321 1.00 94.06 102 SER A C 1
ATOM 781 O O . SER A 1 102 ? -15.829 0.970 12.341 1.00 94.06 102 SER A O 1
ATOM 783 N N . LEU A 1 103 ? -13.872 1.206 11.245 1.00 96.44 103 LEU A N 1
ATOM 784 C CA . LEU A 1 103 ? -13.023 0.942 12.401 1.00 96.44 103 LEU A CA 1
ATOM 785 C C . LEU A 1 103 ? -13.239 2.023 13.462 1.00 96.44 103 LEU A C 1
ATOM 787 O O . LEU A 1 103 ? -13.166 3.216 13.184 1.00 96.44 103 LEU A O 1
ATOM 791 N N . GLU A 1 104 ? -13.435 1.595 14.702 1.00 97.75 104 GLU A N 1
ATOM 792 C CA . GLU A 1 104 ? -13.461 2.492 15.853 1.00 97.75 104 GLU A CA 1
ATOM 793 C C . GLU A 1 104 ? -12.059 2.986 16.193 1.00 97.75 104 GLU A C 1
ATOM 795 O O . GLU A 1 104 ? -11.875 4.160 16.501 1.00 97.75 104 GLU A O 1
ATOM 800 N N . ASN A 1 105 ? -11.063 2.094 16.128 1.00 97.19 105 ASN A N 1
ATOM 801 C CA . ASN A 1 105 ? -9.674 2.449 16.389 1.00 97.19 105 ASN A CA 1
ATOM 802 C C . ASN A 1 105 ? -8.746 1.882 15.317 1.00 97.19 105 ASN A C 1
ATOM 804 O O . ASN A 1 105 ? -8.708 0.674 15.063 1.00 97.19 105 ASN A O 1
ATOM 808 N N . LEU A 1 106 ? -7.927 2.764 14.752 1.00 96.69 106 LEU A N 1
ATOM 809 C CA . LEU A 1 106 ? -6.806 2.417 13.892 1.00 96.69 106 LEU A CA 1
ATOM 810 C C . LEU A 1 106 ? -5.505 2.780 14.611 1.00 96.69 106 LEU A C 1
ATOM 812 O O . LEU A 1 106 ? -5.155 3.952 14.724 1.00 96.69 106 LEU A O 1
ATOM 816 N N . VAL A 1 107 ? -4.782 1.771 15.094 1.00 97.75 107 VAL A N 1
ATOM 817 C CA . VAL A 1 107 ? -3.486 1.945 15.760 1.00 97.75 107 VAL A CA 1
ATOM 818 C C . VAL A 1 107 ? -2.384 1.536 14.795 1.00 97.75 107 VAL A C 1
ATOM 820 O O . VAL A 1 107 ? -2.276 0.369 14.415 1.00 97.75 107 VAL A O 1
ATOM 823 N N . LEU A 1 108 ? -1.551 2.494 14.401 1.00 97.38 108 LEU A N 1
ATOM 824 C CA . LEU A 1 108 ? -0.432 2.267 13.493 1.00 97.38 108 LEU A CA 1
ATOM 825 C C . LEU A 1 108 ? 0.885 2.481 14.232 1.00 97.38 108 LEU A C 1
ATOM 827 O O . LEU A 1 108 ? 1.182 3.584 14.689 1.00 97.38 108 LEU A O 1
ATOM 831 N N . ILE A 1 109 ? 1.691 1.433 14.327 1.00 97.62 109 ILE A N 1
ATOM 832 C CA . ILE A 1 109 ? 2.980 1.466 15.014 1.00 97.62 109 ILE A CA 1
ATOM 833 C C . ILE A 1 109 ? 4.078 1.380 13.960 1.00 97.62 109 ILE A C 1
ATOM 835 O O . ILE A 1 109 ? 4.143 0.418 13.197 1.00 97.62 109 ILE A O 1
ATOM 839 N N . MET A 1 110 ? 4.935 2.396 13.926 1.00 96.81 110 MET A N 1
ATOM 840 C CA . MET A 1 110 ? 6.147 2.441 13.114 1.00 96.81 110 MET A CA 1
ATOM 841 C C . MET A 1 110 ? 7.354 2.233 14.027 1.00 96.81 110 MET A C 1
ATOM 843 O O . MET A 1 110 ? 7.424 2.841 15.095 1.00 96.81 110 MET A O 1
ATOM 847 N N . PHE A 1 111 ? 8.323 1.424 13.603 1.00 96.94 111 PHE A N 1
ATOM 848 C CA . PHE A 1 111 ? 9.590 1.308 14.318 1.00 96.94 111 PHE A CA 1
ATOM 849 C C . PHE A 1 111 ? 10.580 2.364 13.828 1.00 96.94 111 PHE A C 1
ATOM 851 O O . PHE A 1 111 ? 10.803 2.537 12.631 1.00 96.94 111 PHE A O 1
ATOM 858 N N . GLU A 1 112 ? 11.182 3.095 14.766 1.00 94.69 112 GLU A N 1
ATOM 859 C CA . GLU A 1 112 ? 12.070 4.217 14.447 1.00 94.69 112 GLU A CA 1
ATOM 860 C C . GLU A 1 112 ? 13.321 3.774 13.675 1.00 94.69 112 GLU A C 1
ATOM 862 O O . GLU A 1 112 ? 13.781 4.495 12.790 1.00 94.69 112 GLU A O 1
ATOM 867 N N . LYS A 1 113 ? 13.841 2.583 13.978 1.00 93.12 113 LYS A N 1
ATOM 868 C CA . LYS A 1 113 ? 15.061 2.014 13.387 1.00 93.12 113 LYS A CA 1
ATOM 869 C C . LYS A 1 113 ? 14.768 0.884 12.390 1.00 93.12 113 LYS A C 1
ATOM 871 O O . LYS A 1 113 ? 15.564 -0.035 12.260 1.00 93.12 113 LYS A O 1
ATOM 876 N N . ASP A 1 114 ? 13.599 0.909 11.750 1.00 87.38 114 ASP A N 1
ATOM 877 C CA . ASP A 1 114 ? 13.261 -0.071 10.717 1.00 87.38 114 ASP A CA 1
ATOM 878 C C . ASP A 1 114 ? 14.098 0.169 9.452 1.00 87.38 114 ASP A C 1
ATOM 880 O O . ASP A 1 114 ? 14.044 1.252 8.864 1.00 87.38 114 ASP A O 1
ATOM 884 N N . GLU A 1 115 ? 14.866 -0.844 9.053 1.00 84.31 115 GLU A N 1
ATOM 885 C CA . GLU A 1 115 ? 15.659 -0.870 7.816 1.00 84.31 115 GLU A CA 1
ATOM 886 C C . GLU A 1 115 ? 15.081 -1.848 6.777 1.00 84.31 115 GLU A C 1
ATOM 888 O O . GLU A 1 115 ? 15.556 -1.912 5.645 1.00 84.31 115 GLU A O 1
ATOM 893 N N . ILE A 1 116 ? 14.042 -2.606 7.144 1.00 84.62 116 ILE A N 1
ATOM 894 C CA . ILE A 1 116 ? 13.391 -3.594 6.277 1.00 84.62 116 ILE A CA 1
ATOM 895 C C . ILE A 1 116 ? 12.325 -2.916 5.420 1.00 84.62 116 ILE A C 1
ATOM 897 O O . ILE A 1 116 ? 12.210 -3.187 4.223 1.00 84.62 116 ILE A O 1
ATOM 901 N N . LEU A 1 117 ? 11.535 -2.028 6.023 1.00 89.75 117 LEU A N 1
ATOM 902 C CA . LEU A 1 117 ? 10.536 -1.244 5.313 1.00 89.75 117 LEU A CA 1
ATOM 903 C C . LEU A 1 117 ? 11.178 0.016 4.744 1.00 89.75 117 LEU A C 1
ATOM 905 O O . LEU A 1 117 ? 11.521 0.941 5.477 1.00 89.75 117 LEU A O 1
ATOM 909 N N . VAL A 1 118 ? 11.291 0.085 3.420 1.00 89.56 118 VAL A N 1
ATOM 910 C CA . VAL A 1 118 ? 11.814 1.264 2.726 1.00 89.56 118 VAL A CA 1
ATOM 911 C C . VAL A 1 118 ? 10.688 1.891 1.903 1.00 89.56 118 VAL A C 1
ATOM 913 O O . VAL A 1 118 ? 10.282 1.292 0.910 1.00 89.56 118 VAL A O 1
ATOM 916 N N . PRO A 1 119 ? 10.161 3.072 2.274 1.00 93.44 119 PRO A N 1
ATOM 917 C CA . PRO A 1 119 ? 10.485 3.869 3.461 1.00 93.44 119 PRO A CA 1
ATOM 918 C C . PRO A 1 119 ? 9.721 3.386 4.707 1.00 93.44 119 PRO A C 1
ATOM 920 O O . PRO A 1 119 ? 8.558 3.011 4.597 1.00 93.44 119 PRO A O 1
ATOM 923 N N . LYS A 1 120 ? 10.300 3.493 5.913 1.00 94.12 120 LYS A N 1
ATOM 924 C CA . LYS A 1 120 ? 9.663 3.036 7.173 1.00 94.12 120 LYS A CA 1
ATOM 925 C C . LYS A 1 120 ? 8.310 3.695 7.461 1.00 94.12 120 LYS A C 1
ATOM 927 O O . LYS A 1 120 ? 7.409 3.079 8.039 1.00 94.12 120 LYS A O 1
ATOM 932 N N . GLN A 1 121 ? 8.143 4.929 6.983 1.00 95.81 121 GLN A N 1
ATOM 933 C CA . GLN A 1 121 ? 6.923 5.732 7.075 1.00 95.81 121 GLN A CA 1
ATOM 934 C C . GLN A 1 121 ? 5.730 5.101 6.357 1.00 95.81 121 GLN A C 1
ATOM 936 O O . GLN A 1 121 ? 4.599 5.497 6.639 1.00 95.81 121 GLN A O 1
ATOM 941 N N . THR A 1 122 ? 5.935 4.076 5.521 1.00 95.50 122 THR A N 1
ATOM 942 C CA . THR A 1 122 ? 4.827 3.268 5.001 1.00 95.50 122 THR A CA 1
ATOM 943 C C . THR A 1 122 ? 3.944 2.702 6.116 1.00 95.50 122 THR A C 1
ATOM 945 O O . THR A 1 122 ? 2.761 2.457 5.878 1.00 95.50 122 THR A O 1
ATOM 948 N N . SER A 1 123 ? 4.485 2.519 7.325 1.00 96.81 123 SER A N 1
ATOM 949 C CA . SER A 1 123 ? 3.737 2.119 8.525 1.00 96.81 123 SER A CA 1
ATOM 950 C C . SER A 1 123 ? 2.617 3.090 8.884 1.00 96.81 123 SER A C 1
ATOM 952 O O . SER A 1 123 ? 1.597 2.685 9.434 1.00 96.81 123 SER A O 1
ATOM 954 N N . TRP A 1 124 ? 2.787 4.360 8.527 1.00 96.38 124 TRP A N 1
ATOM 955 C CA . TR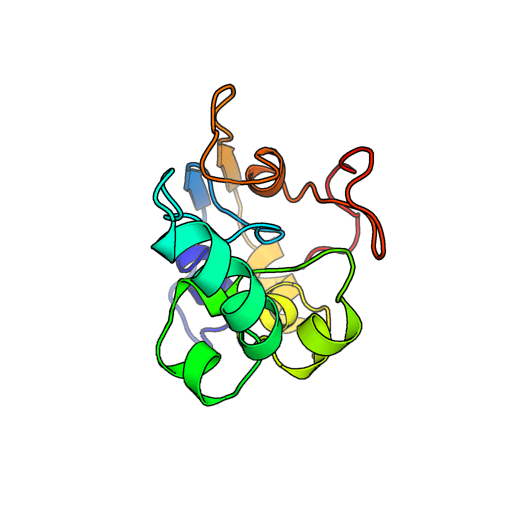P A 1 124 ? 1.830 5.447 8.706 1.00 96.38 124 TRP A CA 1
ATOM 956 C C . TRP A 1 124 ? 1.318 5.972 7.366 1.00 96.38 124 TRP A C 1
ATOM 958 O O . TRP A 1 124 ? 1.014 7.155 7.248 1.00 96.38 124 TRP A O 1
ATOM 968 N N . PHE A 1 125 ? 1.254 5.109 6.347 1.00 96.25 125 PHE A N 1
ATOM 969 C CA . PHE A 1 125 ? 0.804 5.460 4.996 1.00 96.25 125 PHE A CA 1
ATOM 970 C C . PHE A 1 125 ? 1.644 6.533 4.272 1.00 96.25 125 PHE A C 1
ATOM 972 O O . PHE A 1 125 ? 1.248 7.008 3.210 1.00 96.25 125 PHE A O 1
ATOM 979 N N . GLY A 1 126 ? 2.809 6.907 4.808 1.00 95.94 126 GLY A N 1
ATOM 980 C CA . GLY A 1 126 ? 3.746 7.804 4.140 1.00 95.94 126 GLY A CA 1
ATOM 981 C C . GLY A 1 126 ? 4.532 7.087 3.045 1.00 95.94 126 GLY A C 1
ATOM 982 O O . GLY A 1 126 ? 4.879 5.914 3.190 1.00 95.94 126 GLY A O 1
ATOM 983 N N . TYR A 1 127 ? 4.823 7.783 1.947 1.00 95.81 127 TYR A N 1
ATOM 984 C CA . TYR A 1 127 ? 5.522 7.188 0.810 1.00 95.81 127 TYR A CA 1
ATOM 985 C C . TYR A 1 127 ? 6.294 8.199 -0.034 1.00 95.81 127 TYR A C 1
ATOM 987 O O . TYR A 1 127 ? 6.133 9.409 0.104 1.00 95.81 127 TYR A O 1
ATOM 995 N N . TYR A 1 128 ? 7.141 7.689 -0.923 1.00 94.06 128 TYR A N 1
ATOM 996 C CA . TYR A 1 128 ? 7.819 8.488 -1.936 1.00 94.06 128 TYR A CA 1
ATOM 997 C C . TYR A 1 128 ? 6.833 9.089 -2.956 1.00 94.06 128 TYR A C 1
ATOM 999 O O . TYR A 1 128 ? 5.816 8.455 -3.257 1.00 94.06 128 TYR A O 1
ATOM 1007 N N . PRO A 1 129 ? 7.115 10.283 -3.508 1.00 93.88 129 PRO A N 1
ATOM 1008 C CA . PRO A 1 129 ? 6.344 10.822 -4.625 1.00 93.88 129 PRO A CA 1
ATOM 1009 C C . PRO A 1 129 ? 6.500 9.967 -5.892 1.00 93.88 129 PRO A C 1
ATOM 1011 O O . PRO A 1 129 ? 7.552 9.375 -6.140 1.00 93.88 129 PRO A O 1
ATOM 1014 N N . ASP A 1 130 ? 5.463 9.951 -6.732 1.00 93.75 130 ASP A N 1
ATOM 1015 C CA . ASP A 1 130 ? 5.517 9.305 -8.046 1.00 93.75 130 ASP A CA 1
ATOM 1016 C C . ASP A 1 130 ? 6.694 9.881 -8.866 1.00 93.75 130 ASP A C 1
ATOM 1018 O O . ASP A 1 130 ? 6.863 11.093 -8.991 1.00 93.75 130 ASP A O 1
ATOM 1022 N N . GLY A 1 131 ? 7.521 8.999 -9.422 1.00 89.94 131 GLY A N 1
ATOM 1023 C CA . GLY A 1 131 ? 8.687 9.321 -10.246 1.00 89.94 131 GLY A CA 1
ATOM 1024 C C . GLY A 1 131 ? 9.999 9.553 -9.490 1.00 89.94 131 GLY A C 1
ATOM 1025 O O . GLY A 1 131 ? 11.019 9.754 -10.143 1.00 89.94 131 GLY A O 1
ATOM 1026 N N . SER A 1 132 ? 10.022 9.532 -8.151 1.00 89.06 132 SER A N 1
ATOM 1027 C CA . SER A 1 132 ? 11.220 9.938 -7.403 1.00 89.06 132 SER A CA 1
ATOM 1028 C C . SER A 1 132 ? 11.367 9.247 -6.046 1.00 89.06 132 SER A C 1
ATOM 1030 O O . SER A 1 132 ? 10.407 9.097 -5.307 1.00 89.06 132 SER A O 1
ATOM 1032 N N . PHE A 1 133 ? 12.604 8.910 -5.673 1.00 87.31 133 PHE A N 1
ATOM 1033 C CA . PHE A 1 133 ? 12.982 8.441 -4.328 1.00 87.31 133 PHE A CA 1
ATOM 1034 C C . PHE A 1 133 ? 13.373 9.603 -3.388 1.00 87.31 133 PHE A C 1
ATOM 1036 O O . PHE A 1 133 ? 14.165 9.427 -2.463 1.00 87.31 133 PHE A O 1
ATOM 1043 N N . SER A 1 134 ? 12.875 10.813 -3.658 1.00 88.12 134 SER A N 1
ATOM 1044 C CA . SER A 1 134 ? 13.159 12.028 -2.881 1.00 88.12 134 SER A CA 1
ATOM 1045 C C . SER A 1 134 ? 12.449 12.020 -1.518 1.00 88.12 134 SER A C 1
ATOM 1047 O O . SER A 1 134 ? 12.120 10.971 -0.976 1.00 88.12 134 SER A O 1
ATOM 1049 N N . THR A 1 135 ? 12.235 13.182 -0.903 1.00 92.25 135 THR A N 1
ATOM 1050 C CA . THR A 1 135 ? 11.639 13.280 0.434 1.00 92.25 135 THR A CA 1
ATOM 1051 C C . THR A 1 135 ? 10.309 12.531 0.539 1.00 92.25 135 THR A C 1
ATOM 1053 O O . THR A 1 135 ? 9.381 12.773 -0.233 1.00 92.25 135 THR A O 1
ATOM 1056 N N . VAL A 1 136 ? 10.226 11.640 1.529 1.00 93.25 136 VAL A N 1
ATOM 1057 C CA . VAL A 1 136 ? 9.017 10.879 1.855 1.00 93.25 136 VAL A CA 1
ATOM 1058 C C . VAL A 1 136 ? 7.899 11.838 2.258 1.00 93.25 136 VAL A C 1
ATOM 1060 O O . VAL A 1 136 ? 8.080 12.692 3.127 1.00 93.25 136 VAL A O 1
ATOM 1063 N N . LEU A 1 137 ? 6.740 11.677 1.632 1.00 94.50 137 LEU A N 1
ATOM 1064 C CA . LEU A 1 137 ? 5.532 12.433 1.920 1.00 94.50 137 LEU A CA 1
ATOM 1065 C C . LEU A 1 137 ? 4.728 11.743 3.033 1.00 94.50 137 LEU A C 1
ATOM 1067 O O . LEU A 1 137 ? 4.739 10.512 3.124 1.00 94.50 137 LEU A O 1
ATOM 1071 N N . PRO A 1 138 ? 4.015 12.506 3.880 1.00 93.56 138 PRO A N 1
ATOM 1072 C CA . PRO A 1 138 ? 3.077 11.934 4.840 1.00 93.56 138 PRO A CA 1
ATOM 1073 C C . PRO A 1 138 ? 1.887 11.274 4.125 1.00 93.56 138 PRO A C 1
ATOM 1075 O O . PRO A 1 138 ? 1.739 11.384 2.906 1.00 93.56 138 PRO A O 1
ATOM 1078 N N . ALA A 1 139 ? 1.020 10.613 4.897 1.00 89.31 139 ALA A N 1
ATOM 1079 C CA . ALA A 1 139 ? -0.219 10.032 4.389 1.00 89.31 139 ALA A CA 1
ATOM 1080 C C . ALA A 1 139 ? -1.001 11.040 3.528 1.00 89.31 139 ALA A C 1
ATOM 1082 O O . ALA A 1 139 ? -1.282 12.164 3.953 1.00 89.31 139 ALA A O 1
ATOM 1083 N N . GLN A 1 140 ? -1.355 10.631 2.311 1.00 77.25 140 GLN A N 1
ATOM 1084 C CA . GLN A 1 140 ? -2.219 11.422 1.440 1.00 77.25 140 GLN A CA 1
ATOM 1085 C C . GLN A 1 140 ? -3.678 11.298 1.896 1.00 77.25 140 GLN A C 1
ATOM 1087 O O . GLN A 1 140 ? -4.094 10.263 2.413 1.00 77.25 140 GLN A O 1
ATOM 1092 N N . LYS A 1 141 ? -4.468 12.359 1.689 1.00 60.88 141 LYS A N 1
ATOM 1093 C CA . LYS A 1 141 ? -5.859 12.453 2.172 1.00 60.88 141 LYS A CA 1
ATOM 1094 C C . LYS A 1 1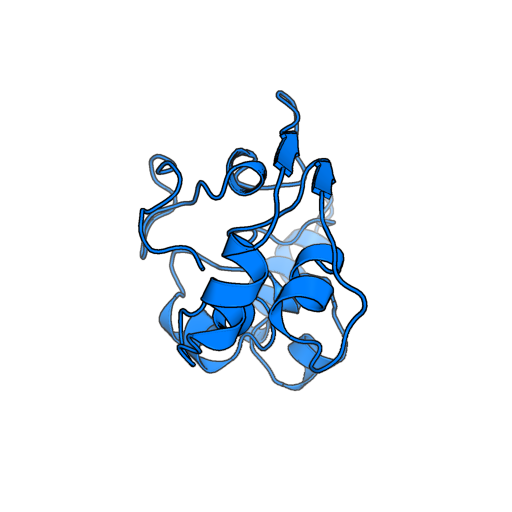41 ? -6.819 11.423 1.556 1.00 60.88 141 LYS A C 1
ATOM 1096 O O . LYS A 1 141 ? -7.883 11.196 2.122 1.00 60.88 141 LYS A O 1
ATOM 1101 N N . ASP A 1 142 ? -6.436 10.796 0.446 1.00 58.91 142 ASP A N 1
ATOM 1102 C CA . ASP A 1 142 ? -7.301 9.907 -0.339 1.00 58.91 142 ASP A CA 1
ATOM 1103 C C . ASP A 1 142 ? -6.955 8.418 -0.199 1.00 58.91 142 ASP A C 1
ATOM 1105 O O . ASP A 1 142 ? -7.423 7.601 -0.991 1.00 58.91 142 ASP A O 1
ATOM 1109 N N . ILE A 1 143 ? -6.128 8.046 0.781 1.00 56.78 143 ILE A N 1
ATOM 1110 C CA . ILE A 1 143 ? -5.802 6.638 1.000 1.00 56.78 143 ILE A CA 1
ATOM 1111 C C . ILE A 1 143 ? -6.991 5.957 1.685 1.00 56.78 143 ILE A C 1
ATOM 1113 O O . ILE A 1 143 ? -7.381 6.363 2.780 1.00 56.78 143 ILE A O 1
ATOM 1117 N N . SER A 1 144 ? -7.523 4.918 1.024 1.00 53.34 144 SER A N 1
ATOM 1118 C CA . SER A 1 144 ? -8.780 4.186 1.295 1.00 53.34 144 SER A CA 1
ATOM 1119 C C . SER A 1 144 ? -10.061 4.998 1.110 1.00 53.34 144 SER A C 1
ATOM 1121 O O . SER A 1 144 ? -10.287 6.034 1.778 1.00 53.34 144 SER A O 1
#

InterPro domains:
  IPR029058 A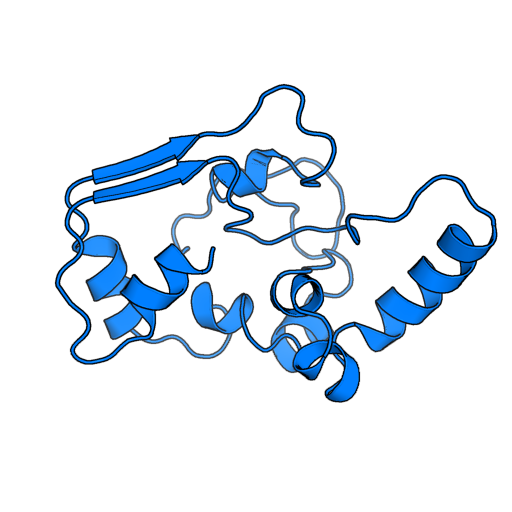lpha/Beta hydrolase fold [G3DSA:3.40.50.1820] (1-143)
  IPR029058 Alpha/Beta hydrolase fold [SSF53474] (1-140)

Organism: Solanum tuberosum (NCBI:txid4113)

Foldseek 3Di:
DVVLCQLQPDDPGDQAQEDADALDLLQFAQFDFPQDPDPVSVVCRVVCVVCLLPPVNLVPPPSSLRHQHLQPNVSCLVRRDHNCVLQCVNPNDVSSVVRSVNHNYYHFHFDPPDPRGVVSLSSQCWADHRNDPPDIGGHDPRGD

Secondary structure (DSSP, 8-state):
-HHHHHHHH-TTPPPP-EEEEES--TT-BSS-TT--SSHHHHHHHHHHHHHTTSHHHHHH-GGGGGB--GGGHHHHHHH-SSHHHHTTSSS--HHHHHHHTT-SEEEEE--TT-SSSSSGGGGGT-BPPTT--SSPB---TT--

pLDDT: mean 86.92, std 14.23, range [42.44, 97.88]

Radius of gyration: 15.36 Å; chains: 1; bounding box: 46×30×31 Å

Sequence (144 aa):
MVGRGVIEFCDDGPPVRNLISLAGPHAGIASIPLCGSGIWCILEDSLLKLAIYSNFIQAHLAPAGYIKIPTDIANYRKGCKFLPVLNNEVHRNSTYKKRFASLENLVLIMFEKDEILVPKQTSWFGYYPDGSFSTVLPAQKDIS